Protein AF-A0A3N2PCJ5-F1 (afdb_monomer_lite)

Secondary structure (DSSP, 8-state):
------HHHHHHHHHHHHHHHHHHHHHHSTTTBPPPEEESSSTTEEEEEEETTTTEEEEEEEETTEEEEEEEEPPPPSS--HHHHHHHHHHHHHHHHHHHHHHHHTT-

Sequence (108 aa):
MSASTTVEELAADAFDLARQDARNLARSASDWHTPPEDLTGLGDGAFLTIHLAEMAIRLVARSENAKVSITILLKAPVQPDLARRLELLRAQRSNIVAAAEDILDDLR

pLDDT: mean 81.14, std 10.92, range [40.59, 96.62]

Foldseek 3Di:
DDPPQDLQNVLVVVLVVVLVVLQVCCVVCVLFKDRWDWDPPAAPTKTWMGGNVQLKIWIWGGHRRHIDIDIDGDDDDPDDDSVVSVVVVVVCVVVVVVVRSVVRVVVD

Structure (mmCIF, N/CA/C/O backbone):
data_AF-A0A3N2PCJ5-F1
#
_entry.id   AF-A0A3N2PCJ5-F1
#
loop_
_atom_site.group_PDB
_atom_site.id
_atom_site.type_symbol
_atom_site.label_atom_id
_atom_site.label_alt_id
_atom_site.label_comp_id
_atom_site.label_asym_id
_atom_site.label_entity_id
_atom_site.label_seq_id
_atom_site.pdbx_PDB_ins_code
_atom_site.Cartn_x
_atom_site.Cartn_y
_atom_site.Cartn_z
_atom_site.occupancy
_atom_site.B_iso_or_equiv
_atom_site.auth_seq_id
_atom_site.auth_comp_id
_atom_site.auth_asym_id
_atom_site.auth_atom_id
_atom_site.pdbx_PDB_model_num
ATOM 1 N N . MET A 1 1 ? -6.979 18.444 29.939 1.00 40.59 1 MET A N 1
ATOM 2 C CA . MET A 1 1 ? -7.983 17.369 29.805 1.00 40.59 1 MET A CA 1
ATOM 3 C C . MET A 1 1 ? -7.416 16.394 28.794 1.00 40.59 1 MET A C 1
ATOM 5 O O . MET A 1 1 ? -7.128 16.822 27.687 1.00 40.59 1 MET A O 1
ATOM 9 N N . SER A 1 2 ? -7.120 15.162 29.204 1.00 49.47 2 SER A N 1
ATOM 10 C CA . SER A 1 2 ? -6.614 14.132 28.292 1.00 49.47 2 SER A CA 1
ATOM 11 C C . SER A 1 2 ? -7.795 13.644 27.464 1.00 49.47 2 SER A C 1
ATOM 13 O O . SER A 1 2 ? -8.682 13.003 28.023 1.00 49.47 2 SER A O 1
ATOM 15 N N . ALA A 1 3 ? -7.854 13.993 26.179 1.00 58.31 3 ALA A N 1
ATOM 16 C CA . ALA A 1 3 ? -8.756 13.308 25.265 1.00 58.31 3 ALA A CA 1
ATOM 17 C C . ALA A 1 3 ? -8.280 11.853 25.205 1.00 58.31 3 ALA A C 1
ATOM 19 O O . ALA A 1 3 ? -7.136 11.590 24.844 1.00 58.31 3 ALA A O 1
ATOM 20 N N . SER A 1 4 ? -9.102 10.926 25.691 1.00 69.38 4 SER A N 1
ATOM 21 C CA . SER A 1 4 ? -8.832 9.501 25.545 1.00 69.38 4 SER A CA 1
ATOM 22 C C . SER A 1 4 ? -9.084 9.155 24.084 1.00 69.38 4 SER A C 1
ATOM 24 O O . SER A 1 4 ? -10.230 8.912 23.721 1.00 69.38 4 SER A O 1
ATOM 26 N N . THR A 1 5 ? -8.043 9.204 23.254 1.00 81.44 5 THR A N 1
ATOM 27 C CA . THR A 1 5 ? -8.125 8.771 21.856 1.00 81.44 5 THR A CA 1
ATOM 28 C C . THR A 1 5 ? -8.554 7.311 21.819 1.00 81.44 5 THR A C 1
ATOM 30 O O . THR A 1 5 ? -7.987 6.470 22.525 1.00 81.44 5 THR A O 1
ATOM 33 N N . THR A 1 6 ? -9.589 7.016 21.044 1.00 88.62 6 THR A N 1
ATOM 34 C CA . THR A 1 6 ? -10.081 5.647 20.872 1.00 88.62 6 THR A CA 1
ATOM 35 C C . THR A 1 6 ? -9.135 4.846 19.974 1.00 88.62 6 THR A C 1
ATOM 37 O O . THR A 1 6 ? -8.331 5.402 19.226 1.00 88.62 6 THR A O 1
ATOM 40 N N . VAL A 1 7 ? -9.203 3.514 20.048 1.00 86.00 7 VAL A N 1
ATOM 41 C CA . VAL A 1 7 ? -8.408 2.639 19.167 1.00 86.00 7 VAL A CA 1
ATOM 42 C C . VAL A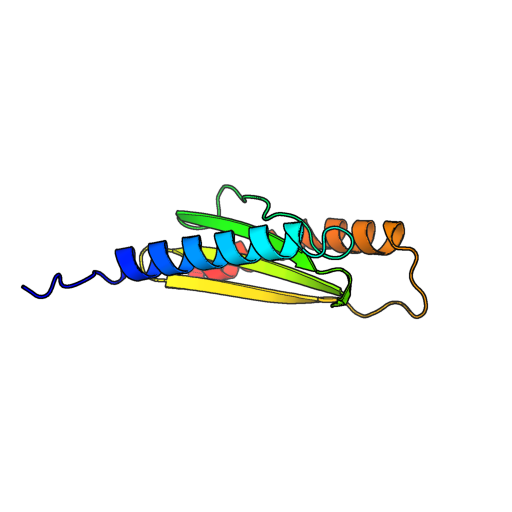 1 7 ? -8.796 2.844 17.698 1.00 86.00 7 VAL A C 1
ATOM 44 O O . VAL A 1 7 ? -7.923 2.842 16.833 1.00 86.00 7 VAL A O 1
ATOM 47 N N . GLU A 1 8 ? -10.076 3.108 17.435 1.00 86.50 8 GLU A N 1
ATOM 48 C CA . GLU A 1 8 ? -10.610 3.444 16.111 1.00 86.50 8 GLU A CA 1
ATOM 49 C C . GLU A 1 8 ? -9.965 4.715 15.537 1.00 86.50 8 GLU A C 1
ATOM 51 O O . GLU A 1 8 ? -9.485 4.717 14.400 1.00 86.50 8 GLU A O 1
ATOM 56 N N . GLU A 1 9 ? -9.890 5.785 16.337 1.00 88.75 9 GLU A N 1
ATOM 57 C CA . GLU A 1 9 ? -9.238 7.045 15.954 1.00 88.75 9 GLU A CA 1
ATOM 58 C C . GLU A 1 9 ? -7.744 6.835 15.675 1.00 88.75 9 GLU A C 1
ATOM 60 O O . GLU A 1 9 ? -7.235 7.297 14.656 1.00 88.75 9 GLU A O 1
ATOM 65 N N . LEU A 1 10 ? -7.047 6.057 16.514 1.00 90.12 10 LEU A N 1
ATOM 66 C CA . LEU A 1 10 ? -5.637 5.722 16.285 1.00 90.12 10 LEU A CA 1
ATOM 67 C C . LEU A 1 10 ? -5.431 4.924 14.988 1.00 90.12 10 LEU A C 1
ATOM 69 O O . LEU A 1 10 ? -4.457 5.158 14.269 1.00 90.12 10 LEU A O 1
ATOM 73 N N . ALA A 1 11 ? -6.324 3.981 14.678 1.00 87.50 11 ALA A N 1
ATOM 74 C CA . ALA A 1 11 ? -6.256 3.191 13.452 1.00 87.50 11 ALA A CA 1
ATOM 75 C C . ALA A 1 11 ? -6.517 4.050 12.203 1.00 87.50 11 ALA A C 1
ATOM 77 O O . ALA A 1 11 ? -5.841 3.869 11.185 1.00 87.50 11 ALA A O 1
ATOM 78 N N . ALA A 1 12 ? -7.456 4.998 12.282 1.00 90.69 12 ALA A N 1
ATOM 79 C CA . ALA A 1 12 ? -7.732 5.966 11.222 1.00 90.69 12 ALA A CA 1
ATOM 80 C C . ALA A 1 12 ? -6.540 6.904 10.979 1.00 90.69 12 ALA A C 1
ATOM 82 O O . ALA A 1 12 ? -6.048 6.978 9.851 1.00 90.69 12 ALA A O 1
ATOM 83 N N . ASP A 1 13 ? -6.001 7.519 12.033 1.00 93.06 13 ASP A N 1
ATOM 84 C CA . ASP A 1 13 ? -4.851 8.424 11.939 1.00 93.06 13 ASP A CA 1
ATOM 85 C C . ASP A 1 13 ? -3.615 7.711 11.369 1.00 93.06 13 ASP A C 1
ATOM 87 O O . ASP A 1 13 ? -2.922 8.230 10.490 1.00 93.06 13 ASP A O 1
ATOM 91 N N . ALA A 1 14 ? -3.349 6.481 11.822 1.00 91.94 14 ALA A N 1
ATOM 92 C CA . ALA A 1 14 ? -2.236 5.680 11.320 1.00 91.94 14 ALA A CA 1
ATOM 93 C C . ALA A 1 14 ? -2.403 5.300 9.838 1.00 91.94 14 ALA A C 1
ATOM 95 O O . ALA A 1 14 ? -1.414 5.231 9.098 1.00 91.94 14 ALA A O 1
ATOM 96 N N . PHE A 1 15 ? -3.635 5.045 9.393 1.00 93.75 15 PHE A N 1
ATOM 97 C CA . PHE A 1 15 ? -3.941 4.777 7.990 1.00 93.75 15 PHE A CA 1
ATOM 98 C C . PHE A 1 15 ? -3.717 6.019 7.118 1.00 93.75 15 PHE A C 1
ATOM 100 O O . P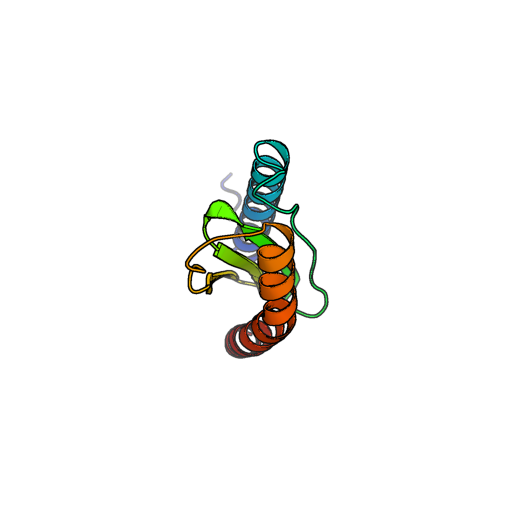HE A 1 15 ? -3.041 5.930 6.087 1.00 93.75 15 PHE A O 1
ATOM 107 N N . ASP A 1 16 ? -4.216 7.177 7.549 1.00 94.94 16 ASP A N 1
ATOM 108 C CA . ASP A 1 16 ? -4.077 8.437 6.818 1.00 94.94 16 ASP A CA 1
ATOM 109 C C . ASP A 1 16 ? -2.620 8.900 6.740 1.00 94.94 16 ASP A C 1
ATOM 111 O O . ASP A 1 16 ? -2.161 9.308 5.666 1.00 94.94 16 ASP A O 1
ATOM 115 N N . LEU A 1 17 ? -1.856 8.738 7.824 1.00 95.62 17 LEU A N 1
ATOM 116 C CA . LEU A 1 17 ? -0.417 8.996 7.832 1.00 95.62 17 LEU A CA 1
ATOM 117 C C . LEU A 1 17 ? 0.312 8.102 6.821 1.00 95.62 17 LEU A C 1
ATOM 119 O O . LEU A 1 17 ? 1.052 8.601 5.972 1.00 95.62 17 LEU A O 1
ATOM 123 N N . ALA A 1 18 ? 0.044 6.791 6.834 1.00 94.50 18 ALA A N 1
ATOM 124 C CA . ALA A 1 18 ? 0.648 5.859 5.882 1.00 94.50 18 ALA A CA 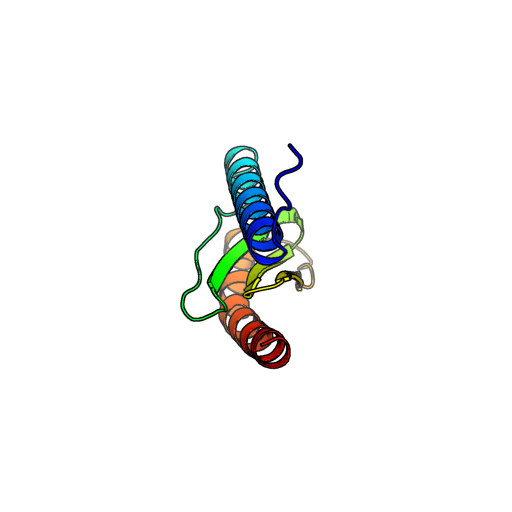1
ATOM 125 C C . ALA A 1 18 ? 0.308 6.220 4.425 1.00 94.50 18 ALA A C 1
ATOM 127 O O . ALA A 1 18 ? 1.144 6.087 3.525 1.00 94.50 18 ALA A O 1
ATOM 128 N N . ARG A 1 19 ? -0.915 6.701 4.181 1.00 95.69 19 ARG A N 1
ATOM 129 C CA . ARG A 1 19 ? -1.356 7.157 2.860 1.00 95.69 19 ARG A CA 1
ATOM 130 C C . ARG A 1 19 ? -0.648 8.438 2.432 1.00 95.69 19 ARG A C 1
ATOM 132 O O . ARG A 1 19 ? -0.275 8.574 1.264 1.00 95.69 19 ARG A O 1
ATOM 139 N N . GLN A 1 20 ? -0.460 9.380 3.350 1.00 96.62 20 GLN A N 1
ATOM 140 C CA . GLN A 1 20 ? 0.263 10.618 3.083 1.00 96.62 20 GLN A CA 1
ATOM 141 C C . GLN A 1 20 ? 1.740 10.346 2.782 1.00 96.62 20 GLN A C 1
ATOM 143 O O . GLN A 1 20 ? 2.259 10.875 1.797 1.00 96.62 20 GLN A O 1
ATOM 148 N N . ASP A 1 21 ? 2.383 9.466 3.544 1.00 94.62 21 ASP A N 1
ATOM 149 C CA . ASP A 1 21 ? 3.766 9.045 3.310 1.00 94.62 21 ASP A CA 1
ATOM 150 C C . ASP A 1 21 ? 3.928 8.383 1.940 1.00 94.62 21 ASP A C 1
ATOM 152 O O . ASP A 1 21 ? 4.826 8.740 1.174 1.00 94.62 21 ASP A O 1
ATOM 156 N N . ALA A 1 22 ? 3.002 7.494 1.574 1.00 93.25 22 ALA A N 1
ATOM 157 C CA . ALA A 1 22 ? 2.949 6.891 0.246 1.00 93.25 22 ALA A CA 1
ATOM 158 C C . ALA A 1 22 ? 2.836 7.938 -0.877 1.00 93.25 22 ALA A C 1
ATOM 160 O O . ALA A 1 22 ? 3.551 7.857 -1.877 1.00 93.25 22 ALA A O 1
ATOM 161 N N . ARG A 1 23 ? 1.969 8.950 -0.719 1.00 95.06 23 ARG A N 1
ATOM 162 C CA . ARG A 1 23 ? 1.841 10.055 -1.691 1.00 95.06 23 ARG A CA 1
ATOM 163 C C . ARG A 1 23 ? 3.121 10.875 -1.790 1.00 95.06 23 ARG A C 1
ATOM 165 O O . ARG A 1 23 ? 3.523 11.234 -2.896 1.00 95.06 23 ARG A O 1
ATOM 172 N N . ASN A 1 24 ? 3.744 11.180 -0.656 1.00 94.56 24 ASN A N 1
ATOM 173 C CA . ASN A 1 24 ? 4.980 11.954 -0.608 1.00 94.56 24 ASN A CA 1
ATOM 174 C C . ASN A 1 24 ? 6.121 11.208 -1.305 1.00 94.56 24 ASN A C 1
ATOM 176 O O . ASN A 1 24 ? 6.838 11.812 -2.100 1.00 94.56 24 ASN A O 1
ATOM 180 N N . LEU A 1 25 ? 6.230 9.898 -1.075 1.00 90.88 25 LEU A N 1
ATOM 181 C CA . LEU A 1 25 ? 7.223 9.044 -1.720 1.00 90.88 25 LEU A CA 1
ATOM 182 C C . LEU A 1 25 ? 7.000 8.939 -3.236 1.00 90.88 25 LEU A C 1
ATOM 184 O O . LEU A 1 25 ? 7.936 9.097 -4.014 1.00 90.88 25 LEU A O 1
ATOM 188 N N . ALA A 1 26 ? 5.751 8.755 -3.672 1.00 90.44 26 ALA A N 1
ATOM 189 C CA . ALA A 1 26 ? 5.401 8.758 -5.093 1.00 90.44 26 ALA A CA 1
ATOM 190 C C . ALA A 1 26 ? 5.698 10.102 -5.774 1.00 90.44 26 ALA A C 1
ATOM 192 O O . ALA A 1 26 ? 6.034 10.143 -6.954 1.00 90.44 26 ALA A O 1
ATOM 193 N N . ARG A 1 27 ? 5.599 11.216 -5.038 1.00 92.00 27 ARG A N 1
ATOM 194 C CA . ARG A 1 27 ? 5.954 12.543 -5.552 1.00 92.00 27 ARG A CA 1
ATOM 195 C C . ARG A 1 27 ? 7.468 12.745 -5.640 1.00 92.00 27 ARG A C 1
ATOM 197 O O . ARG A 1 27 ? 7.924 13.359 -6.598 1.00 92.00 27 ARG A O 1
ATOM 204 N N . SER A 1 28 ? 8.233 12.282 -4.652 1.00 90.19 28 SER A N 1
ATOM 205 C CA . SER A 1 28 ? 9.688 12.483 -4.610 1.00 90.19 28 SER A CA 1
ATOM 206 C C . SER A 1 28 ? 10.464 11.519 -5.511 1.00 90.19 28 SER 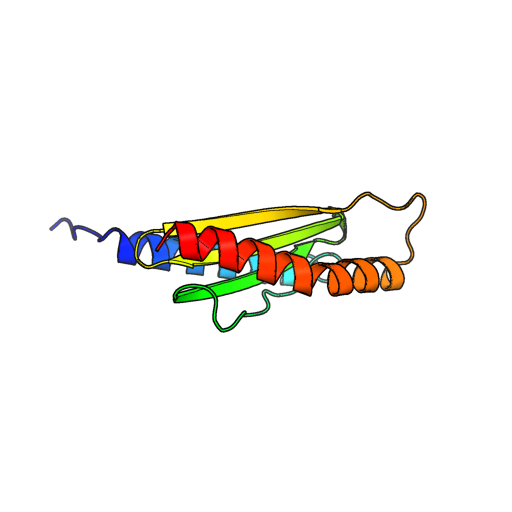A C 1
ATOM 208 O O . SER A 1 28 ? 11.570 11.852 -5.931 1.00 90.19 28 SER A O 1
ATOM 210 N N . ALA A 1 29 ? 9.894 10.356 -5.832 1.00 86.25 29 ALA A N 1
ATOM 211 C CA . ALA A 1 29 ? 10.520 9.320 -6.649 1.00 86.25 29 ALA A CA 1
ATOM 212 C C . ALA A 1 29 ? 9.502 8.654 -7.598 1.00 86.25 29 ALA A C 1
ATOM 214 O O . ALA A 1 29 ? 9.303 7.437 -7.583 1.00 86.25 29 ALA A O 1
ATOM 215 N N . SER A 1 30 ? 8.861 9.463 -8.447 1.00 79.38 30 SER A N 1
ATOM 216 C CA . SER A 1 30 ? 7.763 9.046 -9.337 1.00 79.38 30 SER A CA 1
ATOM 217 C C . SER A 1 30 ? 8.114 7.937 -10.327 1.00 79.38 30 SER A C 1
ATOM 219 O O . SER A 1 30 ? 7.235 7.181 -10.730 1.00 79.38 30 SER A O 1
ATOM 221 N N . ASP A 1 31 ? 9.388 7.804 -10.698 1.00 81.56 31 ASP A N 1
ATOM 222 C CA . ASP A 1 31 ? 9.842 6.750 -11.616 1.00 81.56 31 ASP A CA 1
ATOM 223 C C . ASP A 1 31 ? 9.877 5.366 -10.948 1.00 81.56 31 ASP A C 1
ATOM 225 O O . ASP A 1 31 ? 9.912 4.336 -11.623 1.00 81.56 31 ASP A O 1
ATOM 229 N N . TRP A 1 32 ? 9.860 5.335 -9.613 1.00 82.94 32 TRP A N 1
ATOM 230 C CA . TRP A 1 32 ? 10.042 4.122 -8.819 1.00 82.94 32 TRP A CA 1
ATOM 231 C C . TRP A 1 32 ? 8.840 3.781 -7.948 1.00 82.94 32 TRP A C 1
ATOM 233 O O . TRP A 1 32 ? 8.715 2.631 -7.527 1.00 82.94 32 TRP A O 1
ATOM 243 N N . HIS A 1 33 ? 7.953 4.742 -7.695 1.00 86.06 33 HIS A N 1
ATOM 244 C CA . HIS A 1 33 ? 6.822 4.575 -6.794 1.00 86.06 33 HIS A CA 1
ATOM 245 C C . HIS A 1 33 ? 5.530 5.073 -7.429 1.00 86.06 33 HIS A C 1
ATOM 247 O O . HIS A 1 33 ? 5.471 6.174 -7.975 1.00 86.06 33 HIS A O 1
ATOM 253 N N . THR A 1 34 ? 4.467 4.279 -7.318 1.00 87.50 34 THR A N 1
ATOM 254 C CA . THR A 1 34 ? 3.135 4.720 -7.741 1.00 87.50 34 THR A CA 1
ATOM 255 C C . THR A 1 34 ? 2.434 5.476 -6.618 1.00 87.50 34 THR A C 1
ATOM 257 O O . THR A 1 34 ? 2.619 5.137 -5.444 1.00 87.50 34 THR A O 1
ATOM 260 N N . PRO A 1 35 ? 1.575 6.459 -6.945 1.00 90.75 35 PRO A N 1
ATOM 261 C CA . PRO A 1 35 ? 0.665 7.019 -5.956 1.00 90.75 35 PRO A CA 1
ATOM 262 C C . PRO A 1 35 ? -0.222 5.910 -5.365 1.00 90.75 35 PRO A C 1
ATOM 264 O O . PRO A 1 35 ? -0.450 4.895 -6.034 1.00 90.75 35 PRO A O 1
ATOM 267 N N . PRO A 1 36 ? -0.718 6.084 -4.127 1.00 93.56 36 PRO A N 1
ATOM 268 C CA . PRO A 1 36 ? -1.625 5.120 -3.531 1.00 93.56 36 PRO A CA 1
ATOM 269 C C . PRO A 1 36 ? -2.906 5.019 -4.357 1.00 93.56 36 PRO A C 1
ATOM 271 O O . PRO A 1 36 ? -3.571 6.026 -4.609 1.00 93.56 36 PRO A O 1
ATOM 274 N N . GLU A 1 37 ? -3.224 3.799 -4.770 1.00 91.38 37 GLU A N 1
ATOM 275 C CA . GLU A 1 37 ? -4.450 3.448 -5.478 1.00 91.38 37 GLU A CA 1
ATOM 276 C C . GLU A 1 37 ? -5.439 2.863 -4.474 1.00 91.38 37 GLU A C 1
ATOM 278 O O . GLU A 1 37 ? -5.134 1.862 -3.825 1.00 91.38 37 GLU A O 1
ATOM 283 N N . ASP A 1 38 ? -6.606 3.488 -4.344 1.00 90.88 38 ASP A N 1
ATOM 284 C CA . ASP A 1 38 ? -7.633 3.040 -3.407 1.00 90.88 38 ASP A CA 1
ATOM 285 C C . ASP A 1 38 ? -8.259 1.723 -3.867 1.00 90.88 38 ASP A C 1
ATOM 287 O O . ASP A 1 38 ? -8.511 1.504 -5.055 1.00 90.88 38 ASP A O 1
ATOM 291 N N . LEU A 1 39 ? -8.532 0.853 -2.902 1.00 85.75 39 LEU A N 1
ATOM 292 C CA . LEU A 1 39 ? -9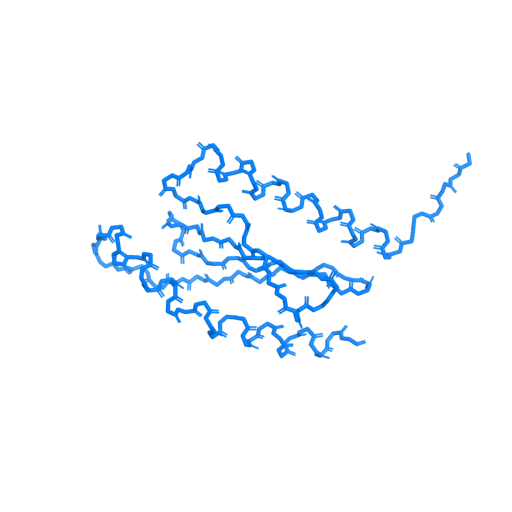.214 -0.412 -3.108 1.00 85.75 39 LEU A CA 1
ATOM 293 C C . LEU A 1 39 ? -10.578 -0.371 -2.427 1.00 85.75 39 LEU A C 1
ATOM 295 O O . LEU A 1 39 ? -10.705 0.011 -1.265 1.00 85.75 39 LEU A O 1
ATOM 299 N N . THR A 1 40 ? -11.602 -0.775 -3.168 1.00 82.56 40 THR A N 1
ATOM 300 C CA . THR A 1 40 ? -12.975 -0.894 -2.675 1.00 82.56 40 THR A CA 1
ATOM 301 C C . THR A 1 40 ? -13.228 -2.305 -2.160 1.00 82.56 40 THR A C 1
ATOM 303 O O . THR A 1 40 ? -12.771 -3.254 -2.787 1.00 82.56 40 THR A O 1
ATOM 306 N N . GLY A 1 41 ? -14.002 -2.447 -1.081 1.00 77.50 41 GLY A N 1
ATOM 307 C CA . GLY A 1 41 ? -14.418 -3.756 -0.553 1.00 77.50 41 GLY A CA 1
ATOM 308 C C . GLY A 1 41 ? -13.492 -4.362 0.509 1.00 77.50 41 GLY A C 1
ATOM 309 O O . GLY A 1 41 ? -13.858 -5.357 1.121 1.00 77.50 41 GLY A O 1
ATOM 310 N N . LEU A 1 42 ? -12.349 -3.728 0.787 1.00 79.00 42 LEU A N 1
ATOM 311 C CA . LEU A 1 42 ? -11.354 -4.168 1.770 1.00 79.00 42 LEU A CA 1
ATOM 312 C C . LEU A 1 42 ? -11.405 -3.302 3.040 1.00 79.00 42 LEU A C 1
ATOM 314 O O . LEU A 1 42 ? -10.943 -2.157 3.032 1.00 79.00 42 LEU A O 1
ATOM 318 N N . GLY A 1 43 ? -11.934 -3.867 4.131 1.00 78.94 43 GLY A N 1
ATOM 319 C CA . GLY A 1 43 ? -12.073 -3.176 5.419 1.00 78.94 43 GLY A CA 1
ATOM 320 C C . GLY A 1 43 ? -12.889 -1.876 5.332 1.00 78.94 43 GLY A C 1
ATOM 321 O O . GLY A 1 43 ? -13.776 -1.749 4.488 1.00 78.94 43 GLY A O 1
ATOM 322 N N . ASP A 1 44 ? -12.555 -0.898 6.176 1.00 85.56 44 ASP A N 1
ATOM 323 C CA . ASP A 1 44 ? -13.126 0.462 6.155 1.00 85.56 44 ASP A CA 1
ATOM 324 C C . ASP A 1 44 ? -12.337 1.424 5.251 1.00 85.56 44 ASP A C 1
ATOM 326 O O . ASP A 1 44 ? -12.600 2.631 5.202 1.00 85.56 44 ASP A O 1
ATOM 330 N N . GLY A 1 45 ? -11.304 0.910 4.586 1.00 89.00 45 GLY A N 1
ATOM 331 C CA . GLY A 1 45 ? -10.438 1.653 3.688 1.00 89.00 45 GLY A CA 1
ATOM 332 C C . GLY A 1 45 ? -9.155 0.885 3.405 1.00 89.00 45 GLY A C 1
ATOM 333 O O . GLY A 1 45 ? -8.506 0.378 4.318 1.00 89.00 45 GLY A O 1
ATOM 334 N N . ALA A 1 46 ? -8.754 0.839 2.139 1.00 90.69 46 ALA A N 1
ATOM 335 C CA . ALA A 1 46 ? -7.509 0.211 1.734 1.00 90.69 46 ALA A CA 1
ATOM 336 C C . ALA A 1 46 ? -6.885 0.930 0.540 1.00 90.69 46 ALA A C 1
ATOM 338 O O . ALA A 1 46 ? -7.582 1.520 -0.286 1.00 90.69 46 ALA A O 1
ATOM 339 N N . PHE A 1 47 ? -5.561 0.867 0.440 1.00 92.38 47 PHE A N 1
ATOM 340 C CA . PHE A 1 47 ? -4.831 1.332 -0.731 1.00 92.38 47 PHE A CA 1
ATOM 341 C C . PHE A 1 47 ? -3.611 0.461 -1.014 1.00 92.38 47 PHE A C 1
ATOM 343 O O . PHE A 1 47 ? -2.995 -0.098 -0.103 1.00 92.38 47 PHE A O 1
ATOM 350 N N . LEU A 1 48 ? -3.216 0.398 -2.284 1.00 91.25 48 LEU A N 1
ATOM 351 C CA . LEU A 1 48 ? -1.983 -0.253 -2.711 1.00 91.25 48 LEU A CA 1
ATOM 352 C C . LEU A 1 48 ? -0.959 0.757 -3.231 1.00 91.25 48 LEU A C 1
ATOM 354 O O . LEU A 1 48 ? -1.301 1.801 -3.782 1.00 91.25 48 LEU A O 1
ATOM 358 N N . THR A 1 49 ? 0.315 0.415 -3.097 1.00 91.00 49 THR A N 1
ATOM 359 C CA . THR A 1 49 ? 1.436 1.125 -3.721 1.00 91.00 49 THR A CA 1
ATOM 360 C C . THR A 1 49 ? 2.400 0.131 -4.345 1.00 91.00 49 THR A C 1
ATOM 362 O O . THR A 1 49 ? 2.636 -0.951 -3.804 1.00 91.00 49 THR A O 1
ATOM 365 N N . ILE A 1 50 ? 2.974 0.503 -5.484 1.00 88.25 50 ILE A N 1
ATOM 366 C CA . ILE A 1 50 ? 3.991 -0.276 -6.185 1.00 88.25 50 ILE A CA 1
ATOM 367 C C . ILE A 1 50 ? 5.341 0.412 -5.985 1.00 88.25 50 ILE A C 1
ATOM 369 O O . ILE A 1 50 ? 5.459 1.612 -6.216 1.00 88.25 50 ILE A O 1
ATOM 373 N N . HIS A 1 51 ? 6.348 -0.361 -5.577 1.00 87.19 51 HIS A N 1
ATOM 374 C CA . HIS A 1 51 ? 7.723 0.074 -5.316 1.00 87.19 51 HIS A CA 1
ATOM 375 C C . HIS A 1 51 ? 8.657 -0.685 -6.267 1.00 87.19 51 HIS A C 1
ATOM 377 O O . HIS A 1 51 ? 9.116 -1.790 -5.978 1.00 87.19 51 HIS A O 1
ATOM 383 N N . LEU A 1 52 ? 8.908 -0.115 -7.444 1.00 81.44 52 LEU A N 1
ATOM 384 C CA . LEU A 1 52 ? 9.629 -0.751 -8.553 1.00 81.44 52 LEU A CA 1
ATOM 385 C C . LEU A 1 52 ? 11.103 -1.017 -8.238 1.00 81.44 52 LEU A C 1
ATOM 387 O O . LEU A 1 52 ? 11.645 -2.025 -8.691 1.00 81.44 52 LEU A O 1
ATOM 391 N N . ALA A 1 53 ? 11.741 -0.139 -7.460 1.00 80.31 53 ALA A N 1
ATOM 392 C CA . ALA A 1 53 ? 13.127 -0.316 -7.021 1.00 80.31 53 ALA A CA 1
ATOM 393 C C . ALA A 1 53 ? 13.285 -1.550 -6.116 1.00 80.31 53 ALA A C 1
ATOM 395 O O . ALA A 1 53 ? 14.270 -2.277 -6.212 1.00 80.31 53 ALA A O 1
ATOM 396 N N . GLU A 1 54 ? 12.275 -1.810 -5.287 1.00 83.38 54 GLU A N 1
ATOM 397 C CA . GLU A 1 54 ? 12.237 -2.920 -4.333 1.00 83.38 54 GLU A CA 1
ATOM 398 C C . GLU A 1 54 ? 11.584 -4.181 -4.914 1.00 83.38 54 GLU A C 1
ATOM 400 O O . GLU A 1 54 ? 11.540 -5.211 -4.245 1.00 83.38 54 GLU A O 1
ATOM 405 N N . MET A 1 55 ? 11.052 -4.113 -6.144 1.00 82.75 55 MET A N 1
ATOM 406 C CA . MET A 1 55 ? 10.188 -5.151 -6.717 1.00 82.75 55 MET A CA 1
ATOM 407 C C . MET A 1 55 ? 9.040 -5.523 -5.763 1.00 82.75 55 MET A C 1
ATOM 409 O O . MET A 1 55 ? 8.710 -6.697 -5.616 1.00 82.75 55 MET A O 1
ATOM 413 N N . ALA A 1 56 ? 8.438 -4.532 -5.102 1.00 85.25 56 ALA A N 1
ATOM 414 C CA . ALA A 1 56 ? 7.468 -4.763 -4.040 1.00 85.25 56 ALA A CA 1
ATOM 415 C C . ALA A 1 56 ? 6.096 -4.149 -4.333 1.00 85.25 56 ALA A C 1
ATOM 417 O O . ALA A 1 56 ? 5.978 -3.087 -4.949 1.00 85.25 56 ALA A O 1
ATOM 418 N N . ILE A 1 57 ? 5.052 -4.804 -3.830 1.00 87.38 57 ILE A N 1
ATOM 419 C CA . ILE A 1 57 ? 3.704 -4.243 -3.709 1.00 87.38 57 ILE A CA 1
ATOM 420 C C . ILE A 1 57 ? 3.390 -4.150 -2.227 1.00 87.38 57 ILE A C 1
ATOM 422 O O . ILE A 1 57 ? 3.574 -5.119 -1.489 1.00 87.38 57 ILE A O 1
ATOM 426 N N . ARG A 1 58 ? 2.931 -2.979 -1.789 1.00 89.75 58 ARG A N 1
ATOM 427 C CA . ARG A 1 58 ? 2.488 -2.759 -0.415 1.00 89.75 58 ARG A CA 1
ATOM 428 C C . ARG A 1 58 ? 1.006 -2.447 -0.415 1.00 89.75 58 ARG A C 1
ATOM 430 O O . ARG A 1 58 ? 0.588 -1.489 -1.060 1.00 89.75 58 ARG A O 1
ATOM 437 N N . LEU A 1 59 ? 0.246 -3.242 0.317 1.00 90.38 59 LEU A N 1
ATOM 438 C CA . LEU A 1 59 ? -1.159 -3.022 0.604 1.00 90.38 59 LEU A CA 1
ATOM 439 C C . LEU A 1 59 ? -1.292 -2.567 2.051 1.00 90.38 59 LEU A C 1
ATOM 441 O O . LEU A 1 59 ? -0.741 -3.178 2.966 1.00 90.38 59 LEU A O 1
ATOM 445 N N . VAL A 1 60 ? -2.020 -1.482 2.248 1.00 91.88 60 VAL A N 1
ATOM 446 C CA . VAL A 1 60 ? -2.379 -0.970 3.561 1.00 91.88 60 VAL A CA 1
ATOM 447 C C . VAL A 1 60 ? -3.891 -0.966 3.653 1.00 91.88 60 VAL A C 1
ATOM 449 O O . VAL A 1 60 ? -4.550 -0.405 2.783 1.00 91.88 60 VAL A O 1
ATOM 452 N N . ALA A 1 61 ? -4.427 -1.578 4.700 1.00 90.06 61 ALA A N 1
ATOM 453 C CA . ALA A 1 61 ? -5.857 -1.638 4.953 1.00 90.06 61 ALA A CA 1
ATOM 454 C C . ALA A 1 61 ? -6.163 -1.256 6.398 1.00 90.06 61 ALA A C 1
ATOM 456 O O . ALA A 1 61 ? -5.344 -1.468 7.296 1.00 90.06 61 ALA A O 1
ATOM 457 N N . ARG A 1 62 ? -7.345 -0.691 6.608 1.00 89.50 62 ARG A N 1
ATOM 458 C CA . ARG A 1 62 ? -7.904 -0.360 7.911 1.00 89.50 62 ARG A CA 1
ATOM 459 C C . ARG A 1 62 ? -9.120 -1.243 8.168 1.00 89.50 62 ARG A C 1
ATOM 461 O O . ARG A 1 62 ? -10.000 -1.338 7.319 1.00 89.50 62 ARG A O 1
ATOM 468 N N . SER A 1 63 ? -9.143 -1.863 9.335 1.00 81.94 63 SER A N 1
ATOM 469 C CA . SER A 1 63 ? -10.337 -2.417 9.973 1.00 81.94 63 SER A CA 1
ATOM 470 C C . SER A 1 63 ? -10.711 -1.511 11.154 1.00 81.94 63 SER A C 1
ATOM 472 O O . SER A 1 63 ? -9.911 -0.647 11.526 1.00 81.94 63 SER A O 1
ATOM 474 N N . GLU A 1 64 ? -11.874 -1.729 11.764 1.00 78.62 64 GLU A N 1
ATOM 475 C CA . GLU A 1 64 ? -12.443 -0.892 12.832 1.00 78.62 64 GLU A CA 1
ATOM 476 C C . GLU A 1 64 ? -11.404 -0.570 13.920 1.00 78.62 64 GLU A C 1
ATOM 478 O O . GLU A 1 64 ? -11.214 0.583 14.295 1.00 78.62 64 GLU A O 1
ATOM 483 N N . ASN A 1 65 ? -10.622 -1.576 14.325 1.00 81.19 65 ASN A N 1
ATOM 484 C CA . ASN A 1 65 ? -9.665 -1.472 15.429 1.00 81.19 65 ASN A CA 1
ATOM 485 C C . ASN A 1 65 ? -8.199 -1.708 15.030 1.00 81.19 65 ASN A C 1
ATOM 487 O O . ASN A 1 65 ? -7.342 -1.890 15.898 1.00 81.19 65 ASN A O 1
ATOM 491 N N . ALA A 1 66 ? -7.881 -1.757 13.733 1.00 79.56 66 ALA A N 1
ATOM 492 C CA . ALA A 1 66 ? -6.540 -2.128 13.285 1.00 79.56 66 ALA A CA 1
ATOM 493 C C . ALA A 1 66 ? -6.143 -1.490 11.954 1.00 79.56 66 ALA A C 1
ATOM 495 O O . ALA A 1 66 ? -6.940 -1.369 11.028 1.00 79.56 66 ALA A O 1
ATOM 496 N N . LYS A 1 67 ? -4.849 -1.188 11.818 1.00 88.38 67 LYS A N 1
ATOM 497 C CA . LYS A 1 67 ? -4.209 -0.936 10.525 1.00 88.38 67 LYS A CA 1
ATOM 498 C C . LYS A 1 67 ? -3.304 -2.110 10.180 1.00 88.38 67 LYS A C 1
ATOM 500 O O . LYS A 1 67 ? -2.361 -2.416 10.908 1.00 88.38 67 LYS A O 1
ATOM 505 N N . VAL A 1 68 ? -3.547 -2.724 9.031 1.00 85.88 68 VAL A N 1
ATOM 506 C CA . VAL A 1 68 ? -2.775 -3.853 8.512 1.00 85.88 68 VAL A CA 1
ATOM 507 C C . VAL A 1 68 ? -1.894 -3.375 7.363 1.00 85.88 68 VAL A C 1
ATOM 509 O O . VAL A 1 68 ? -2.283 -2.530 6.556 1.00 85.88 68 VAL A O 1
ATOM 512 N N . SER A 1 69 ? -0.663 -3.883 7.315 1.00 88.88 69 SER A N 1
ATOM 513 C CA . SER A 1 69 ? 0.300 -3.603 6.251 1.00 88.88 69 SER A CA 1
ATOM 514 C C . SER A 1 69 ? 0.828 -4.917 5.707 1.00 88.88 69 SER A C 1
ATOM 516 O O . SER A 1 69 ? 1.481 -5.662 6.432 1.00 88.88 69 SER A O 1
ATOM 518 N N . ILE A 1 70 ? 0.585 -5.175 4.430 1.00 86.06 70 ILE A N 1
ATOM 519 C CA . ILE A 1 70 ? 1.054 -6.368 3.735 1.00 86.06 70 ILE A CA 1
ATOM 520 C C . ILE A 1 70 ? 2.073 -5.920 2.693 1.00 86.06 70 ILE A C 1
ATOM 522 O O . ILE A 1 70 ? 1.778 -5.073 1.853 1.00 86.06 70 ILE A O 1
ATOM 526 N N . THR A 1 71 ? 3.277 -6.486 2.748 1.00 86.88 71 THR A N 1
ATOM 527 C CA . THR A 1 71 ? 4.339 -6.241 1.765 1.00 86.88 71 THR A CA 1
ATOM 528 C C . THR A 1 71 ? 4.646 -7.535 1.039 1.00 86.88 71 THR A C 1
ATOM 530 O O . THR A 1 71 ? 4.967 -8.541 1.666 1.00 86.88 71 THR A O 1
ATOM 533 N N . ILE A 1 72 ? 4.590 -7.495 -0.287 1.00 79.69 72 ILE A N 1
ATOM 534 C CA . ILE A 1 72 ? 4.856 -8.647 -1.143 1.00 79.69 72 ILE A CA 1
ATOM 535 C C . ILE A 1 72 ? 6.056 -8.324 -2.010 1.00 79.69 72 ILE A C 1
ATOM 537 O O . ILE A 1 72 ? 6.026 -7.382 -2.799 1.00 79.69 72 ILE A O 1
ATOM 541 N N . LEU A 1 73 ? 7.111 -9.115 -1.836 1.00 81.75 73 LEU A N 1
ATOM 542 C CA . LEU A 1 73 ? 8.359 -8.996 -2.575 1.00 81.75 73 LEU A CA 1
ATOM 543 C C . LEU A 1 73 ? 8.319 -9.934 -3.777 1.00 81.75 73 LEU A C 1
ATOM 545 O O . LEU A 1 73 ? 8.096 -11.137 -3.637 1.00 81.75 73 LEU A O 1
ATOM 549 N N . LEU A 1 74 ? 8.555 -9.393 -4.964 1.00 74.12 74 LEU A N 1
ATOM 550 C CA . LEU A 1 74 ? 8.654 -10.179 -6.180 1.00 74.12 74 LEU A CA 1
ATOM 551 C C . LEU A 1 74 ? 10.101 -10.588 -6.438 1.00 74.12 74 LEU A C 1
ATOM 553 O O . LEU A 1 74 ? 11.047 -9.833 -6.213 1.00 74.12 74 LEU A O 1
ATOM 557 N N . LYS A 1 75 ? 10.272 -11.789 -6.996 1.00 71.75 75 LYS A N 1
ATOM 558 C CA . LYS A 1 75 ? 11.576 -12.265 -7.458 1.00 71.75 75 LYS A CA 1
ATOM 559 C C . LYS A 1 75 ? 12.134 -11.291 -8.503 1.00 71.75 75 LYS A C 1
ATOM 561 O O . LYS A 1 75 ? 11.500 -11.049 -9.530 1.00 71.75 75 LYS A O 1
ATOM 566 N N . ALA A 1 76 ? 13.323 -10.748 -8.249 1.00 63.56 76 ALA A N 1
ATOM 567 C CA . ALA A 1 76 ? 13.973 -9.826 -9.173 1.00 63.56 76 ALA A CA 1
ATOM 568 C C . ALA A 1 76 ? 14.317 -10.535 -10.502 1.00 63.56 76 ALA A C 1
ATOM 570 O O . ALA A 1 76 ? 14.923 -11.612 -10.476 1.00 63.56 76 ALA A O 1
ATOM 571 N N . PRO A 1 77 ? 13.954 -9.975 -11.672 1.00 58.69 77 PRO A N 1
ATOM 572 C CA . PRO A 1 77 ? 14.429 -10.491 -12.950 1.00 58.69 77 PRO A CA 1
ATOM 573 C C . PRO A 1 77 ? 15.921 -10.181 -13.142 1.00 58.69 77 PRO A C 1
ATOM 575 O O . PRO A 1 77 ? 16.418 -9.159 -12.670 1.00 58.69 77 PRO A O 1
ATOM 578 N N . VAL A 1 78 ? 16.614 -11.058 -13.877 1.00 57.31 78 VAL A N 1
ATOM 579 C CA . VAL A 1 78 ? 18.069 -11.002 -14.134 1.00 57.31 78 VAL A CA 1
ATOM 580 C C . VAL A 1 78 ? 18.485 -9.727 -14.885 1.00 57.31 78 VAL A C 1
ATOM 582 O O . VAL A 1 78 ? 19.607 -9.268 -14.709 1.00 57.31 78 VAL A O 1
ATOM 585 N N . GLN A 1 79 ? 17.583 -9.110 -15.659 1.00 55.94 79 GLN A N 1
ATOM 586 C CA . GLN A 1 79 ? 17.726 -7.754 -16.207 1.00 55.94 79 GLN A CA 1
ATOM 587 C C . GLN A 1 79 ? 16.338 -7.114 -16.390 1.00 55.94 79 GLN A C 1
ATOM 589 O O . GLN A 1 79 ? 15.414 -7.839 -16.770 1.00 55.94 79 GLN A O 1
ATOM 594 N N . PRO A 1 80 ? 16.143 -5.803 -16.140 1.00 63.03 80 PRO A N 1
ATOM 595 C CA . PRO A 1 80 ? 14.811 -5.223 -16.205 1.00 63.03 80 PRO A CA 1
ATOM 596 C C . PRO A 1 80 ? 14.603 -4.208 -17.332 1.00 63.03 80 PRO A C 1
ATOM 598 O O . PRO A 1 80 ? 15.218 -3.146 -17.364 1.00 63.03 80 PRO A O 1
ATOM 601 N N . ASP A 1 81 ? 13.614 -4.489 -18.170 1.00 74.44 81 ASP A N 1
ATOM 602 C CA . ASP A 1 81 ? 12.769 -3.445 -18.744 1.00 74.44 81 ASP A CA 1
ATOM 603 C C . ASP A 1 81 ? 11.748 -2.991 -17.675 1.00 74.44 81 ASP A C 1
ATOM 605 O O . ASP A 1 81 ? 11.125 -3.815 -16.994 1.00 74.44 81 ASP A O 1
ATOM 609 N N . LEU A 1 82 ? 11.597 -1.675 -17.503 1.00 73.00 82 LEU A N 1
ATOM 610 C CA . LEU A 1 82 ? 10.654 -1.053 -16.570 1.00 73.00 82 LEU A CA 1
ATOM 611 C C . LEU A 1 82 ? 9.196 -1.398 -16.913 1.00 73.00 82 LEU A C 1
ATOM 613 O O . LEU A 1 82 ? 8.399 -1.655 -16.007 1.00 73.00 82 LEU A O 1
ATOM 617 N N . ALA A 1 83 ? 8.851 -1.455 -18.203 1.00 73.19 83 ALA A N 1
ATOM 618 C CA . ALA A 1 83 ? 7.496 -1.770 -18.646 1.00 73.19 83 ALA A CA 1
ATOM 619 C C . ALA A 1 83 ? 7.127 -3.213 -18.281 1.00 73.19 83 ALA A C 1
ATOM 621 O O . ALA A 1 83 ? 6.073 -3.453 -17.683 1.00 73.19 83 ALA A O 1
ATOM 622 N N . ARG A 1 84 ? 8.037 -4.166 -18.517 1.00 73.31 84 ARG A N 1
ATOM 623 C CA . ARG A 1 84 ? 7.845 -5.564 -18.114 1.00 73.31 84 ARG A CA 1
ATOM 624 C C . ARG A 1 84 ? 7.719 -5.748 -16.599 1.00 73.31 84 ARG A C 1
ATOM 626 O O . ARG A 1 84 ? 6.928 -6.579 -16.151 1.00 73.31 84 ARG A O 1
ATOM 633 N N . ARG A 1 85 ? 8.460 -4.977 -15.792 1.00 74.75 85 ARG A N 1
ATOM 634 C CA . ARG A 1 85 ? 8.312 -4.987 -14.323 1.00 74.75 85 ARG A CA 1
ATOM 635 C C . ARG A 1 85 ? 6.911 -4.561 -13.896 1.00 74.75 85 ARG A C 1
ATOM 637 O O . ARG A 1 85 ? 6.278 -5.260 -13.108 1.00 74.75 85 ARG A O 1
ATOM 644 N N . LEU A 1 86 ? 6.428 -3.444 -14.437 1.00 75.25 86 LEU A N 1
ATOM 645 C CA . LEU A 1 86 ? 5.092 -2.925 -14.149 1.00 75.25 86 LEU A CA 1
ATOM 646 C C . LEU A 1 86 ? 3.993 -3.912 -14.545 1.00 75.25 86 LEU A C 1
ATOM 648 O O . LEU A 1 86 ? 3.033 -4.082 -13.799 1.00 75.25 86 LEU A O 1
ATOM 652 N N . GLU A 1 87 ? 4.136 -4.585 -15.685 1.00 75.38 87 GLU A N 1
ATOM 653 C CA . GLU A 1 87 ? 3.181 -5.595 -16.145 1.00 75.38 87 GLU A CA 1
ATOM 654 C C . GLU A 1 87 ? 3.094 -6.790 -15.182 1.00 75.38 87 GLU A C 1
ATOM 656 O O . GLU A 1 87 ? 1.999 -7.183 -14.782 1.00 75.38 87 GLU A O 1
ATOM 661 N N . LEU A 1 88 ? 4.240 -7.326 -14.741 1.00 74.00 88 LEU A N 1
ATOM 662 C CA . LEU A 1 88 ? 4.285 -8.429 -13.775 1.00 74.00 88 LEU A CA 1
ATOM 663 C C . LEU A 1 88 ? 3.686 -8.030 -12.421 1.00 74.00 88 LEU A C 1
ATOM 665 O O . LEU A 1 88 ? 2.923 -8.797 -11.837 1.00 74.00 88 LEU A O 1
ATOM 669 N N . LEU A 1 89 ? 3.993 -6.823 -11.941 1.00 75.94 89 LEU A N 1
ATOM 670 C CA . LEU A 1 89 ? 3.429 -6.281 -10.701 1.00 75.94 89 LEU A CA 1
ATOM 671 C C . LEU A 1 89 ? 1.905 -6.114 -10.813 1.00 75.94 89 LEU A C 1
ATOM 673 O O . LEU A 1 89 ? 1.167 -6.538 -9.925 1.00 75.94 89 LEU A O 1
ATOM 677 N N . ARG A 1 90 ? 1.410 -5.584 -11.937 1.00 74.81 90 ARG A N 1
ATOM 678 C CA . ARG A 1 90 ? -0.033 -5.462 -12.200 1.00 74.81 90 ARG A CA 1
ATOM 679 C C . ARG A 1 90 ? -0.731 -6.817 -12.272 1.00 74.81 90 ARG A C 1
ATOM 681 O O . ARG A 1 90 ? -1.828 -6.939 -11.742 1.00 74.81 90 ARG A O 1
ATOM 688 N N . ALA A 1 91 ? -0.104 -7.831 -12.866 1.00 76.12 91 ALA A N 1
ATOM 689 C CA . ALA A 1 91 ? -0.663 -9.181 -12.914 1.00 76.12 91 ALA A CA 1
ATOM 690 C C . ALA A 1 91 ? -0.784 -9.808 -11.515 1.00 76.12 91 ALA A C 1
ATOM 692 O O . ALA A 1 91 ? -1.768 -10.483 -11.225 1.00 76.12 91 ALA A O 1
ATOM 693 N N . GLN A 1 92 ? 0.181 -9.552 -10.625 1.00 76.25 92 GLN A N 1
ATOM 694 C CA . GLN A 1 92 ? 0.117 -10.047 -9.248 1.00 76.25 92 GLN A CA 1
ATOM 695 C C . GLN A 1 92 ? -0.914 -9.306 -8.397 1.00 76.25 92 GLN A C 1
ATOM 697 O O . GLN A 1 92 ? -1.458 -9.898 -7.473 1.00 76.25 92 GLN A O 1
ATOM 702 N N . ARG A 1 93 ? -1.248 -8.053 -8.730 1.00 76.12 93 ARG A N 1
ATOM 703 C CA . ARG A 1 93 ? -2.200 -7.228 -7.972 1.00 76.12 93 ARG A CA 1
ATOM 704 C C . ARG A 1 93 ? -3.495 -7.965 -7.611 1.00 76.12 93 ARG A C 1
ATOM 706 O O . ARG A 1 93 ? -3.899 -7.895 -6.459 1.00 76.12 93 ARG A O 1
ATOM 713 N N . SER A 1 94 ? -4.128 -8.669 -8.553 1.00 72.88 94 SER A N 1
ATOM 714 C CA . SER A 1 94 ? -5.396 -9.367 -8.281 1.00 72.88 94 SER A CA 1
ATOM 715 C C . SER A 1 94 ? -5.245 -10.458 -7.217 1.00 72.88 94 SER A C 1
ATOM 717 O O . SER A 1 94 ? -6.099 -10.585 -6.349 1.00 72.88 94 SER A O 1
ATOM 719 N N . ASN A 1 95 ? -4.140 -11.207 -7.251 1.00 75.12 95 ASN A N 1
ATOM 720 C CA . ASN A 1 95 ? -3.857 -12.249 -6.261 1.00 75.12 95 ASN A CA 1
ATOM 721 C C . ASN A 1 95 ? -3.566 -11.645 -4.883 1.00 75.12 95 ASN A C 1
ATOM 723 O O . ASN A 1 95 ? -3.912 -12.225 -3.862 1.00 75.12 95 ASN A O 1
ATOM 727 N N . ILE A 1 96 ? -2.927 -10.474 -4.861 1.00 73.69 96 ILE A N 1
ATOM 728 C CA . ILE A 1 96 ? -2.580 -9.751 -3.633 1.00 73.69 96 ILE A CA 1
ATOM 729 C C . ILE A 1 96 ? -3.826 -9.209 -2.944 1.00 73.69 96 ILE A C 1
ATOM 731 O O . ILE A 1 96 ? -3.938 -9.313 -1.729 1.00 73.69 96 ILE A O 1
ATOM 735 N N . VAL A 1 97 ? -4.743 -8.633 -3.724 1.00 76.94 97 VAL A N 1
ATOM 736 C CA . VAL A 1 97 ? -6.038 -8.158 -3.229 1.00 76.94 97 VAL A CA 1
ATOM 737 C C . VAL A 1 97 ? -6.810 -9.324 -2.615 1.00 76.94 97 VAL A C 1
ATOM 739 O O . VAL A 1 97 ? -7.169 -9.230 -1.450 1.00 76.94 97 VAL A O 1
ATOM 742 N N . ALA A 1 98 ? -6.945 -10.444 -3.333 1.00 76.25 98 ALA A N 1
ATOM 743 C CA . ALA A 1 98 ? -7.644 -11.628 -2.829 1.00 76.25 98 ALA A CA 1
ATOM 744 C C . ALA A 1 98 ? -7.021 -12.188 -1.535 1.00 76.25 98 ALA A C 1
ATOM 746 O O . ALA A 1 98 ? -7.720 -12.406 -0.555 1.00 76.25 98 ALA A O 1
ATOM 747 N N . ALA A 1 99 ? -5.692 -12.339 -1.484 1.00 73.38 99 ALA A N 1
ATOM 748 C CA . ALA A 1 99 ? -5.013 -12.831 -0.280 1.00 73.38 99 ALA A CA 1
ATOM 749 C C . ALA A 1 99 ? -5.176 -11.896 0.931 1.00 73.38 99 ALA A C 1
ATOM 751 O O . ALA A 1 99 ? -5.077 -12.330 2.076 1.00 73.38 99 ALA A O 1
ATOM 752 N N . ALA A 1 100 ? -5.376 -10.601 0.693 1.00 72.81 100 ALA A N 1
ATOM 753 C CA . ALA A 1 100 ? -5.591 -9.637 1.755 1.00 72.81 100 ALA A CA 1
ATOM 754 C C . ALA A 1 100 ? -7.047 -9.540 2.206 1.00 72.81 100 ALA A C 1
ATOM 756 O O . ALA A 1 100 ? -7.269 -9.221 3.369 1.00 72.81 100 ALA A O 1
ATOM 757 N N . GLU A 1 101 ? -8.008 -9.813 1.319 1.00 76.31 101 GLU A N 1
ATOM 758 C CA . GLU A 1 101 ? -9.412 -9.996 1.702 1.00 76.31 101 GLU A CA 1
ATOM 759 C C . GLU A 1 101 ? -9.518 -11.139 2.714 1.00 76.31 101 GLU A C 1
ATOM 761 O O . GLU A 1 101 ? -10.018 -10.906 3.809 1.00 76.31 101 GLU A O 1
ATOM 766 N N . ASP A 1 102 ? -8.908 -12.295 2.424 1.00 74.00 102 ASP A N 1
ATOM 767 C CA . ASP A 1 102 ? -8.888 -13.448 3.339 1.00 74.00 102 ASP A CA 1
ATOM 768 C C . ASP A 1 102 ? -8.303 -13.088 4.722 1.00 74.00 102 ASP A C 1
ATOM 770 O O . ASP A 1 102 ? -8.899 -13.379 5.755 1.00 74.00 102 ASP A O 1
ATOM 774 N N . ILE A 1 103 ? -7.152 -12.398 4.762 1.00 70.00 103 ILE A N 1
ATOM 775 C CA . ILE A 1 103 ? -6.511 -11.987 6.027 1.00 70.00 103 ILE A CA 1
ATOM 776 C C . ILE A 1 103 ? -7.382 -10.996 6.809 1.00 70.00 103 ILE A C 1
ATOM 778 O O . ILE A 1 103 ? -7.386 -11.022 8.036 1.00 70.00 103 ILE A O 1
ATOM 782 N N . LEU A 1 104 ? -8.056 -10.069 6.128 1.00 70.69 104 LEU A N 1
ATOM 783 C CA . LEU A 1 104 ? -8.868 -9.053 6.797 1.00 70.69 104 LEU A CA 1
ATOM 784 C C . LEU A 1 104 ? -10.211 -9.598 7.270 1.00 70.69 104 LEU A C 1
ATOM 786 O O . LEU A 1 104 ? -10.684 -9.145 8.309 1.00 70.69 104 LEU A O 1
ATOM 790 N N . ASP A 1 105 ? -10.800 -10.556 6.557 1.00 70.44 105 ASP A N 1
ATOM 791 C CA . ASP A 1 105 ? -12.001 -11.254 7.016 1.00 70.44 105 ASP A CA 1
ATOM 792 C C . ASP A 1 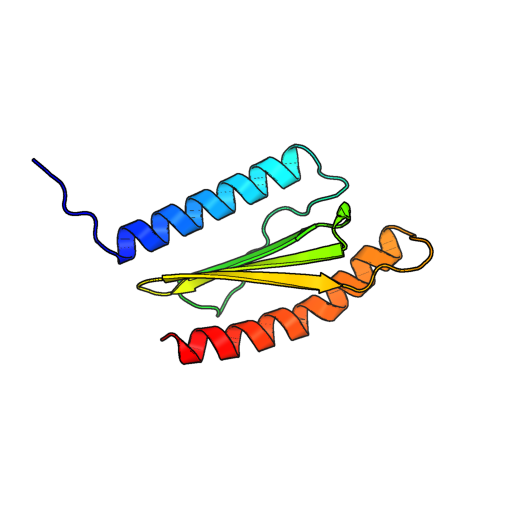105 ? -11.724 -12.077 8.283 1.00 70.44 105 ASP A C 1
ATOM 794 O O . ASP A 1 105 ? -12.569 -12.103 9.173 1.00 70.44 105 ASP A O 1
ATOM 798 N N . ASP A 1 106 ? -10.519 -12.634 8.441 1.00 66.25 106 ASP A N 1
ATOM 799 C CA . ASP A 1 106 ? -10.080 -13.285 9.688 1.00 66.25 106 ASP A CA 1
ATOM 800 C C . ASP A 1 106 ? -9.837 -12.298 10.855 1.00 66.25 106 ASP A C 1
ATOM 802 O O . ASP A 1 106 ? -9.727 -12.711 12.012 1.00 66.25 106 ASP A O 1
ATOM 806 N N . LEU A 1 107 ? -9.708 -10.996 10.566 1.00 61.75 107 LEU A N 1
ATOM 807 C CA . LEU A 1 107 ? -9.440 -9.929 11.543 1.00 61.75 107 LEU A CA 1
ATOM 808 C C . LEU A 1 107 ? -10.669 -9.054 11.854 1.00 61.75 107 LEU A C 1
ATOM 810 O O . LEU A 1 107 ? -10.542 -8.104 12.635 1.00 61.75 107 LEU A O 1
ATOM 814 N N . ARG A 1 108 ? -11.813 -9.331 11.221 1.00 60.47 108 ARG A N 1
ATOM 815 C CA . ARG A 1 108 ? -13.119 -8.735 11.537 1.00 60.47 108 ARG A CA 1
ATOM 816 C C . ARG A 1 108 ? -13.729 -9.373 12.782 1.00 60.47 108 ARG A C 1
ATOM 818 O O . ARG A 1 108 ? -14.374 -8.616 13.536 1.00 60.47 108 ARG A O 1
#

Radius of gyration: 15.34 Å; chains: 1; bounding box: 32×31×48 Å